Protein AF-A0A915U023-F1 (afdb_monomer)

InterPro domains:
  IPR014995 Protein of unknown function DUF1844 [PF08899] (27-102)

Solvent-accessible surface area (backbone atoms only — not comparable to full-atom values): 6319 Å² total; per-residue (Å²): 135,84,70,77,74,63,74,75,56,81,54,61,92,83,35,39,76,42,98,87,63,45,70,34,74,66,86,85,45,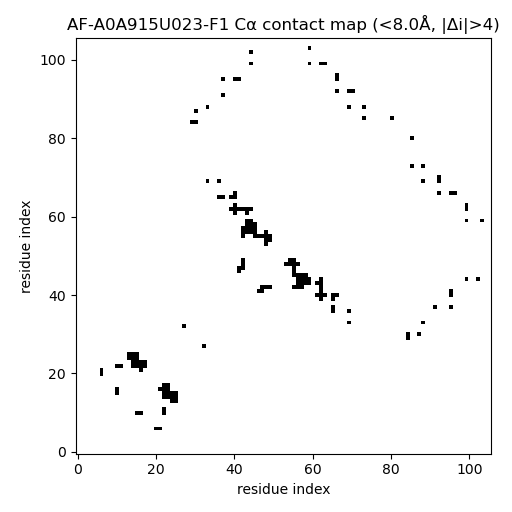72,62,58,51,54,51,51,49,49,52,51,24,38,34,24,59,32,76,37,56,39,91,89,79,61,50,60,53,74,37,68,70,59,22,49,50,41,53,53,50,55,51,51,47,56,66,74,41,64,92,74,57,54,71,68,53,45,51,51,52,53,51,51,55,50,53,51,50,55,52,48,54,53,62,76,72,108

Foldseek 3Di:
DPDPVVLPDDAPPQWDQDPVSDTDHDDDDLLNVLVVLLVQLCQLCQVAADPPPRGGDHNLVSNVVSLVVLVVCLVVCPPVDDPVSNVSSVVSSVVSVVSSCVSVVD

pLDDT: mean 91.21, std 11.69, range [44.62, 98.62]

Organism: NCBI:txid2795293

Radius of gyration: 18.26 Å; Cα contacts (8 Å, |Δi|>4): 89; chains: 1; bounding box: 60×25×40 Å

Structure (mmCIF, N/CA/C/O backbone):
data_AF-A0A915U023-F1
#
_entry.id   AF-A0A915U023-F1
#
loop_
_atom_site.group_PDB
_atom_site.id
_atom_site.type_symbol
_atom_site.label_atom_id
_atom_site.label_alt_id
_atom_site.label_comp_id
_atom_site.label_asym_id
_atom_site.label_entity_id
_atom_site.label_seq_id
_atom_site.pdbx_PDB_ins_code
_atom_site.Cartn_x
_atom_site.Cartn_y
_atom_site.Cartn_z
_atom_site.occupancy
_atom_site.B_iso_or_equiv
_atom_site.auth_seq_id
_atom_site.auth_comp_id
_atom_site.auth_asym_id
_atom_site.auth_atom_id
_atom_site.pdbx_PDB_model_num
ATOM 1 N N . MET A 1 1 ? 41.359 15.120 -2.209 1.00 44.62 1 MET A N 1
ATOM 2 C CA . MET A 1 1 ? 41.246 13.673 -1.934 1.00 44.62 1 MET A CA 1
ATOM 3 C C . MET A 1 1 ? 39.948 13.428 -1.171 1.00 44.62 1 MET A C 1
ATOM 5 O O . MET A 1 1 ? 39.863 13.852 -0.028 1.00 44.62 1 MET A O 1
ATOM 9 N N . GLY A 1 2 ? 38.920 12.851 -1.804 1.00 50.84 2 GLY A N 1
ATOM 10 C CA . GLY A 1 2 ? 37.676 12.474 -1.117 1.00 50.84 2 GLY A CA 1
ATOM 11 C C . GLY A 1 2 ? 37.902 11.208 -0.295 1.00 50.84 2 GLY A C 1
ATOM 12 O O . GLY A 1 2 ? 38.459 10.238 -0.804 1.00 50.84 2 GLY A O 1
ATOM 13 N N . ASN A 1 3 ? 37.555 11.246 0.988 1.00 51.19 3 ASN A N 1
ATOM 14 C CA . ASN A 1 3 ? 37.830 10.170 1.932 1.00 51.19 3 ASN A CA 1
ATOM 15 C C . ASN A 1 3 ? 37.008 8.917 1.574 1.00 51.19 3 ASN A C 1
ATOM 17 O O . ASN A 1 3 ? 35.782 8.934 1.643 1.00 51.19 3 ASN A O 1
ATOM 21 N N . GLN A 1 4 ? 37.680 7.804 1.263 1.00 54.44 4 GLN A N 1
ATOM 22 C CA . GLN A 1 4 ? 37.071 6.490 0.976 1.00 54.44 4 GLN A CA 1
ATOM 23 C C . GLN A 1 4 ? 36.178 5.951 2.121 1.00 54.44 4 GLN A C 1
ATOM 25 O O . GLN A 1 4 ? 35.396 5.025 1.910 1.00 54.44 4 GLN A O 1
ATOM 30 N N . ALA A 1 5 ? 36.233 6.566 3.309 1.00 55.75 5 ALA A N 1
ATOM 31 C CA . ALA A 1 5 ? 35.461 6.211 4.500 1.00 55.75 5 ALA A CA 1
ATOM 32 C C . ALA A 1 5 ? 33.943 6.493 4.414 1.00 55.75 5 ALA A C 1
ATOM 34 O O . ALA A 1 5 ? 33.181 5.913 5.186 1.00 55.75 5 ALA A O 1
ATOM 35 N N . GLU A 1 6 ? 33.475 7.354 3.502 1.00 56.12 6 GLU A N 1
ATOM 36 C CA . GLU A 1 6 ? 32.036 7.659 3.371 1.00 56.12 6 GLU A CA 1
ATOM 37 C C . GLU A 1 6 ? 31.269 6.595 2.572 1.00 56.12 6 GLU A C 1
ATOM 39 O O . GLU A 1 6 ? 30.098 6.342 2.849 1.00 56.12 6 GLU A O 1
ATOM 44 N N . SER A 1 7 ? 31.943 5.899 1.651 1.00 58.34 7 SER A N 1
ATOM 45 C CA . SER A 1 7 ? 31.330 4.890 0.771 1.00 58.34 7 SER A CA 1
ATOM 46 C C . SER A 1 7 ? 30.863 3.618 1.488 1.00 58.34 7 SER A C 1
ATOM 48 O O . SER A 1 7 ? 30.076 2.861 0.929 1.00 58.34 7 SER A O 1
ATOM 50 N N . ASN A 1 8 ? 31.326 3.375 2.720 1.00 68.62 8 ASN A N 1
ATOM 51 C CA . ASN A 1 8 ? 31.029 2.156 3.474 1.00 68.62 8 ASN A CA 1
ATOM 52 C C . ASN A 1 8 ? 30.006 2.365 4.603 1.00 68.62 8 ASN A C 1
ATOM 54 O O . ASN A 1 8 ? 29.677 1.424 5.322 1.00 68.62 8 ASN A O 1
ATOM 58 N N . ARG A 1 9 ? 29.486 3.587 4.779 1.00 81.75 9 ARG A N 1
ATOM 59 C CA . ARG A 1 9 ? 28.428 3.838 5.764 1.00 81.75 9 ARG A CA 1
ATOM 60 C C . ARG A 1 9 ? 27.098 3.267 5.257 1.00 81.75 9 ARG A C 1
ATOM 62 O O . ARG A 1 9 ? 26.823 3.380 4.057 1.00 81.75 9 ARG A O 1
ATOM 69 N N . PRO A 1 10 ? 26.284 2.643 6.126 1.00 85.56 10 PRO A N 1
ATOM 70 C CA . PRO A 1 10 ? 24.919 2.287 5.765 1.00 85.56 10 PRO A CA 1
ATOM 71 C C . PRO A 1 10 ? 24.143 3.560 5.417 1.00 85.56 10 PRO A C 1
ATOM 73 O O . PRO A 1 10 ? 24.374 4.622 6.002 1.00 85.56 10 PRO A O 1
ATOM 76 N N . CYS A 1 11 ? 23.262 3.464 4.424 1.00 89.94 11 CYS A N 1
ATOM 77 C CA . CYS A 1 11 ? 22.404 4.585 4.076 1.00 89.94 11 CYS A CA 1
ATOM 78 C C . CYS A 1 11 ? 21.394 4.855 5.206 1.00 89.94 11 CYS A C 1
ATOM 80 O O . CYS A 1 11 ? 21.014 3.915 5.902 1.00 89.94 11 CYS A O 1
ATOM 82 N N . PRO A 1 12 ? 20.966 6.119 5.396 1.00 88.94 12 PRO A N 1
ATOM 83 C CA . PRO A 1 12 ? 19.871 6.447 6.308 1.00 88.94 12 PRO A CA 1
ATOM 84 C C . PRO A 1 12 ? 18.595 5.671 5.962 1.00 88.94 12 PRO A C 1
ATOM 86 O O . PRO A 1 12 ? 18.411 5.288 4.803 1.00 88.94 12 PRO A O 1
ATOM 89 N N . ASP A 1 13 ? 17.709 5.502 6.944 1.00 84.12 13 ASP A N 1
ATOM 90 C CA . ASP A 1 13 ? 16.461 4.750 6.785 1.00 84.12 13 ASP A CA 1
ATOM 91 C C . ASP A 1 13 ? 15.667 5.200 5.549 1.00 84.12 13 ASP A C 1
ATOM 93 O O . ASP A 1 13 ? 15.512 6.391 5.266 1.00 84.12 13 ASP A O 1
ATOM 97 N N . GLY A 1 14 ? 15.199 4.216 4.778 1.00 83.81 14 GLY A N 1
ATOM 98 C CA . GLY A 1 14 ? 14.445 4.432 3.541 1.00 83.81 14 GLY A CA 1
ATOM 99 C C . GLY A 1 14 ? 15.287 4.768 2.304 1.00 83.81 14 GLY A C 1
ATOM 100 O O . GLY A 1 14 ? 14.717 4.952 1.229 1.00 83.81 14 GLY A O 1
ATOM 101 N N . LYS A 1 15 ? 16.622 4.831 2.410 1.00 89.56 15 LYS A N 1
ATOM 102 C CA . LYS A 1 15 ? 17.519 5.065 1.266 1.00 89.56 15 LYS A CA 1
ATOM 103 C C . LYS A 1 15 ? 18.360 3.841 0.927 1.00 89.56 15 LYS A C 1
ATOM 105 O O . LYS A 1 15 ? 18.813 3.109 1.802 1.00 89.56 15 LYS A O 1
ATOM 110 N N . VAL A 1 16 ? 18.637 3.672 -0.362 1.00 89.38 16 VAL A N 1
ATOM 111 C CA . VAL A 1 16 ? 19.503 2.616 -0.902 1.00 89.38 16 VAL A CA 1
ATOM 112 C C . VAL A 1 16 ? 20.723 3.224 -1.585 1.00 89.38 16 VAL A C 1
ATOM 114 O O . VAL A 1 16 ? 20.721 4.398 -1.962 1.00 89.38 16 VAL A O 1
ATOM 117 N N . ARG A 1 17 ? 21.796 2.442 -1.736 1.00 90.94 17 ARG A N 1
ATOM 118 C CA . ARG A 1 17 ? 22.995 2.905 -2.442 1.00 90.94 17 ARG A CA 1
ATOM 119 C C . ARG A 1 17 ? 22.766 2.821 -3.952 1.00 90.94 17 ARG A C 1
ATOM 121 O O . ARG A 1 17 ? 22.546 1.735 -4.476 1.00 90.94 17 ARG A O 1
ATOM 128 N N . GLY A 1 18 ? 22.815 3.966 -4.627 1.00 87.69 18 GLY A N 1
ATOM 129 C CA . GLY A 1 18 ? 22.717 4.064 -6.081 1.00 87.69 18 GLY A CA 1
ATOM 130 C C . GLY A 1 18 ? 24.007 3.646 -6.789 1.00 87.69 18 GLY A C 1
ATOM 131 O O . GLY A 1 18 ? 25.054 3.466 -6.162 1.00 87.69 18 GLY A O 1
ATOM 132 N N . ALA A 1 19 ? 23.940 3.534 -8.117 1.00 84.44 19 ALA A N 1
ATOM 133 C CA . ALA A 1 19 ? 25.076 3.150 -8.962 1.00 84.44 19 ALA A CA 1
ATOM 134 C C . ALA A 1 19 ? 26.267 4.127 -8.872 1.00 84.44 19 ALA A C 1
ATOM 136 O O . ALA A 1 19 ? 27.410 3.729 -9.076 1.00 84.44 19 ALA A O 1
ATOM 137 N N . ASP A 1 20 ? 26.015 5.393 -8.526 1.00 87.69 20 ASP A N 1
ATOM 138 C CA . ASP A 1 20 ? 27.038 6.422 -8.310 1.00 87.69 20 ASP A CA 1
ATOM 139 C C . ASP A 1 20 ? 27.591 6.445 -6.869 1.00 87.69 20 ASP A C 1
ATOM 141 O O . ASP A 1 20 ? 28.344 7.348 -6.500 1.00 87.69 20 ASP A O 1
ATOM 145 N N . GLY A 1 21 ? 27.208 5.467 -6.040 1.00 86.00 21 GLY A N 1
ATOM 146 C CA . GLY A 1 21 ? 27.625 5.345 -4.646 1.00 86.00 21 GLY A CA 1
ATOM 147 C C . GLY A 1 21 ? 26.895 6.279 -3.677 1.00 86.00 21 GLY A C 1
ATOM 148 O O . GLY A 1 21 ? 27.163 6.211 -2.475 1.00 86.00 21 GLY A O 1
ATOM 149 N N . LYS A 1 22 ? 25.968 7.127 -4.144 1.00 89.50 22 LYS A N 1
ATOM 150 C CA . LYS A 1 22 ? 25.190 8.021 -3.275 1.00 89.50 22 LYS A CA 1
ATOM 151 C C . LYS A 1 22 ? 23.979 7.304 -2.685 1.00 89.50 22 LYS A C 1
ATOM 153 O O . LYS A 1 22 ? 23.409 6.405 -3.297 1.00 89.50 22 LYS A O 1
ATOM 158 N N . CYS A 1 23 ? 23.554 7.723 -1.495 1.00 91.50 23 CYS A N 1
ATOM 159 C CA . CYS A 1 23 ? 22.298 7.254 -0.913 1.00 91.50 23 CYS A CA 1
ATOM 160 C C . CYS A 1 23 ? 21.117 7.970 -1.575 1.00 91.50 23 CYS A C 1
ATOM 162 O O . CYS A 1 23 ? 20.942 9.181 -1.406 1.00 91.50 23 CYS A O 1
ATOM 164 N N . VAL A 1 24 ? 20.306 7.213 -2.304 1.00 92.25 24 VAL A N 1
ATOM 165 C CA . VAL A 1 24 ? 19.157 7.690 -3.080 1.00 92.25 24 VAL A CA 1
ATOM 166 C C . VAL A 1 24 ? 17.873 7.026 -2.595 1.00 92.25 24 VAL A C 1
ATOM 168 O O . VAL A 1 24 ? 17.908 6.049 -1.845 1.00 92.25 24 VAL A O 1
ATOM 171 N N . MET A 1 25 ? 16.731 7.572 -3.008 1.00 89.06 25 MET A N 1
ATOM 172 C CA . MET A 1 25 ? 15.464 6.867 -2.834 1.00 89.06 25 MET A CA 1
ATOM 173 C C . MET A 1 25 ? 15.459 5.618 -3.726 1.00 89.06 25 MET A C 1
ATOM 175 O O . MET A 1 25 ? 15.988 5.687 -4.839 1.00 89.06 25 MET A O 1
ATOM 179 N N . PRO A 1 26 ? 14.896 4.494 -3.256 1.00 87.00 26 PRO A N 1
ATOM 180 C CA . PRO A 1 26 ? 14.706 3.323 -4.097 1.00 87.00 26 PRO A CA 1
ATOM 181 C C . PRO A 1 26 ? 13.831 3.666 -5.304 1.00 87.00 26 PRO A C 1
ATOM 183 O O . PRO A 1 26 ? 12.978 4.556 -5.246 1.00 87.00 26 PRO A O 1
ATOM 186 N N . GLU A 1 27 ? 14.069 2.960 -6.404 1.00 88.12 27 GLU A N 1
ATOM 187 C CA . GLU A 1 27 ? 13.241 3.067 -7.598 1.00 88.12 27 GLU A CA 1
ATOM 188 C C . GLU A 1 27 ? 11.806 2.633 -7.285 1.00 88.12 27 GLU A C 1
ATOM 190 O O . GLU A 1 27 ? 11.577 1.672 -6.547 1.00 88.12 27 GLU A O 1
ATOM 195 N N . VAL A 1 28 ? 10.840 3.362 -7.841 1.00 91.38 28 VAL A N 1
ATOM 196 C CA . VAL A 1 28 ? 9.425 3.031 -7.697 1.00 91.38 28 VAL A CA 1
ATOM 197 C C . VAL A 1 28 ? 9.018 2.151 -8.870 1.00 91.38 28 VAL A C 1
ATOM 199 O O . VAL A 1 28 ? 8.997 2.608 -10.010 1.00 91.38 28 VAL A O 1
ATOM 202 N N . SER A 1 29 ? 8.653 0.907 -8.580 1.00 95.19 29 SER A N 1
ATOM 203 C CA . SER A 1 29 ? 7.948 0.020 -9.509 1.00 95.19 29 SER A CA 1
A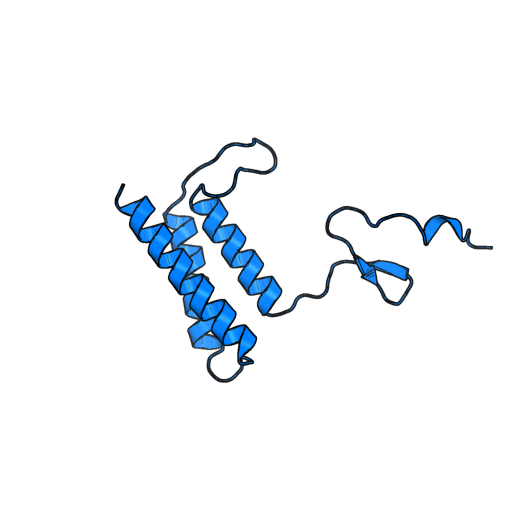TOM 204 C C . SER A 1 29 ? 6.454 -0.032 -9.192 1.00 95.19 29 SER A C 1
ATOM 206 O O . SER A 1 29 ? 6.043 0.281 -8.067 1.00 95.19 29 SER A O 1
ATOM 208 N N . PHE A 1 30 ? 5.637 -0.486 -10.147 1.00 96.69 30 PHE A N 1
ATOM 209 C CA . PHE A 1 30 ? 4.211 -0.723 -9.912 1.00 96.69 30 PHE A CA 1
ATOM 210 C C . PHE A 1 30 ? 3.995 -1.625 -8.690 1.00 96.69 30 PHE A C 1
ATOM 212 O O . 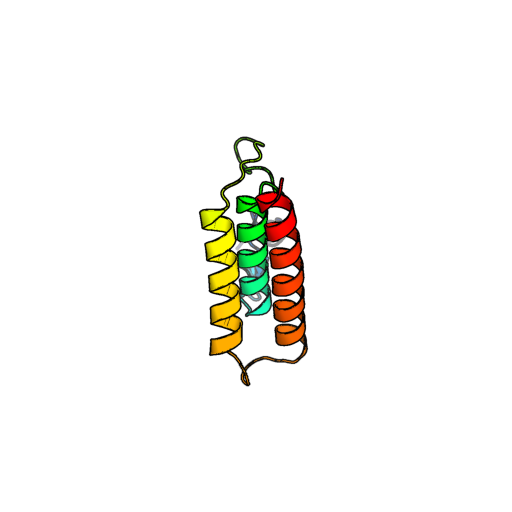PHE A 1 30 ? 3.267 -1.246 -7.776 1.00 96.69 30 PHE A O 1
ATOM 219 N N . SER A 1 31 ? 4.724 -2.739 -8.593 1.00 96.62 31 SER A N 1
ATOM 220 C CA . SER A 1 31 ? 4.669 -3.650 -7.444 1.00 96.62 31 SER A CA 1
ATOM 221 C C . SER A 1 31 ? 4.969 -2.957 -6.111 1.00 96.62 31 SER A C 1
ATOM 223 O O . SER A 1 31 ? 4.215 -3.119 -5.152 1.00 96.62 31 SER A O 1
ATOM 225 N N . THR A 1 32 ? 6.018 -2.127 -6.035 1.00 95.31 32 THR A N 1
ATOM 226 C CA . THR A 1 32 ? 6.321 -1.375 -4.798 1.00 95.31 32 THR A CA 1
ATOM 227 C C . THR A 1 32 ? 5.240 -0.349 -4.454 1.00 95.31 32 THR A C 1
ATOM 229 O O . THR A 1 32 ? 4.949 -0.131 -3.277 1.00 95.31 32 THR A O 1
ATOM 232 N N . PHE A 1 33 ? 4.597 0.247 -5.461 1.00 96.62 33 PHE A N 1
ATOM 233 C CA . PHE A 1 33 ? 3.486 1.171 -5.264 1.00 96.62 33 PHE A CA 1
ATOM 234 C C . PHE A 1 33 ? 2.218 0.452 -4.775 1.00 96.62 33 PHE A C 1
ATOM 236 O O . PHE A 1 33 ? 1.588 0.899 -3.820 1.00 96.62 33 PHE A O 1
ATOM 243 N N . ILE A 1 34 ? 1.876 -0.706 -5.342 1.00 98.00 34 ILE A N 1
ATOM 244 C CA . ILE A 1 34 ? 0.753 -1.526 -4.865 1.00 98.00 34 ILE A CA 1
ATOM 245 C C . ILE A 1 34 ? 0.993 -2.013 -3.427 1.00 98.00 34 ILE A C 1
ATOM 247 O O . ILE A 1 34 ? 0.082 -1.963 -2.598 1.00 98.00 34 ILE A O 1
ATOM 251 N N . LEU A 1 35 ? 2.221 -2.415 -3.087 1.00 96.56 35 LEU A N 1
ATOM 252 C CA . LEU A 1 35 ? 2.586 -2.812 -1.723 1.00 96.56 35 LEU A CA 1
ATOM 253 C C . LEU A 1 35 ? 2.479 -1.656 -0.714 1.00 96.56 35 LEU A C 1
ATOM 255 O O . LEU A 1 35 ? 2.070 -1.876 0.431 1.00 96.56 35 LEU A O 1
ATOM 259 N N . SER A 1 36 ? 2.810 -0.425 -1.115 1.00 95.56 36 SER A N 1
ATOM 260 C CA . SER A 1 36 ? 2.666 0.740 -0.233 1.00 95.56 36 SER A CA 1
ATOM 261 C C . SER A 1 36 ? 1.193 1.066 0.039 1.00 95.56 36 SER A C 1
ATOM 263 O O . SER A 1 36 ? 0.821 1.310 1.188 1.00 95.56 36 SER A O 1
ATOM 265 N N . LEU A 1 37 ? 0.329 0.958 -0.977 1.00 97.38 37 LEU A N 1
ATOM 266 C CA . LEU A 1 37 ? -1.122 1.088 -0.822 1.00 97.38 37 LEU A CA 1
ATOM 267 C C . LEU A 1 37 ? -1.714 -0.031 0.045 1.00 97.38 37 LEU A C 1
ATOM 269 O O . LEU A 1 37 ? -2.568 0.244 0.887 1.00 97.38 37 LEU A O 1
ATOM 273 N N . ASN A 1 38 ? -1.233 -1.271 -0.100 1.00 97.75 38 ASN A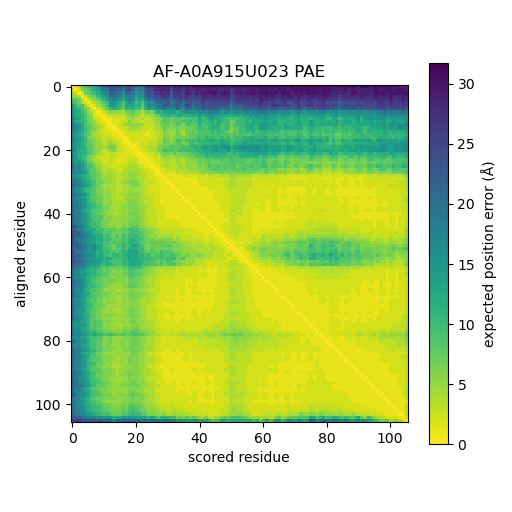 N 1
ATOM 274 C CA . ASN A 1 38 ? -1.613 -2.385 0.774 1.00 97.75 38 ASN A CA 1
ATOM 275 C C . ASN A 1 38 ? -1.259 -2.094 2.239 1.00 97.75 38 ASN A C 1
ATOM 277 O O . ASN A 1 38 ? -2.099 -2.221 3.126 1.00 97.75 38 ASN A O 1
ATOM 281 N N . THR A 1 39 ? -0.033 -1.630 2.489 1.00 96.00 39 THR A N 1
ATOM 282 C CA . THR A 1 39 ? 0.415 -1.236 3.834 1.00 96.00 39 THR A CA 1
ATOM 283 C C . THR A 1 39 ? -0.469 -0.130 4.411 1.00 96.00 39 THR A C 1
ATOM 285 O O . THR A 1 39 ? -0.875 -0.213 5.567 1.00 96.00 39 THR A O 1
ATOM 288 N N . SER A 1 40 ? -0.829 0.872 3.602 1.00 95.38 40 SER A N 1
ATOM 289 C CA . SER A 1 40 ? -1.751 1.935 4.017 1.00 95.38 40 SER A CA 1
ATOM 290 C C . SER A 1 40 ? -3.141 1.392 4.365 1.00 95.38 40 SER A C 1
ATOM 292 O O . SER A 1 40 ? -3.687 1.762 5.401 1.00 95.38 40 SER A O 1
ATOM 294 N N . ALA A 1 41 ? -3.688 0.468 3.570 1.00 97.50 41 ALA A N 1
ATOM 295 C CA . ALA A 1 41 ? -4.973 -0.166 3.863 1.00 97.50 41 ALA A CA 1
ATOM 296 C C . ALA A 1 41 ? -4.935 -0.953 5.184 1.00 97.50 41 ALA A C 1
ATOM 298 O O . ALA A 1 41 ? -5.823 -0.796 6.016 1.00 97.50 41 ALA A O 1
ATOM 299 N N . LEU A 1 42 ? -3.886 -1.751 5.409 1.00 96.75 42 LEU A N 1
ATOM 300 C CA . LEU A 1 42 ? -3.689 -2.503 6.653 1.00 96.75 42 LEU A CA 1
ATOM 301 C C . LEU A 1 42 ? -3.526 -1.581 7.868 1.00 96.75 42 LEU A C 1
ATOM 303 O O . LEU A 1 42 ? -4.050 -1.871 8.942 1.00 96.75 42 LEU A O 1
ATOM 307 N N . PHE A 1 43 ? -2.833 -0.455 7.700 1.00 96.00 43 PHE A N 1
ATOM 308 C CA . PHE A 1 43 ? -2.727 0.565 8.737 1.00 96.00 43 PHE A CA 1
ATOM 309 C C . PHE A 1 43 ? -4.102 1.141 9.102 1.00 96.00 43 PHE A C 1
ATOM 311 O O . PHE A 1 43 ? -4.464 1.133 10.274 1.00 96.00 43 PHE A O 1
ATOM 318 N N . HIS A 1 44 ? -4.911 1.532 8.112 1.00 95.88 44 HIS A N 1
ATOM 319 C CA . HIS A 1 44 ? -6.280 2.006 8.351 1.00 95.88 44 HIS A CA 1
ATOM 320 C C . HIS A 1 44 ? -7.201 0.916 8.928 1.00 95.88 44 HIS A C 1
ATOM 322 O O . HIS A 1 44 ? -8.172 1.221 9.606 1.00 95.88 44 HIS A O 1
ATOM 328 N N . MET A 1 45 ? -6.896 -0.366 8.721 1.00 96.56 45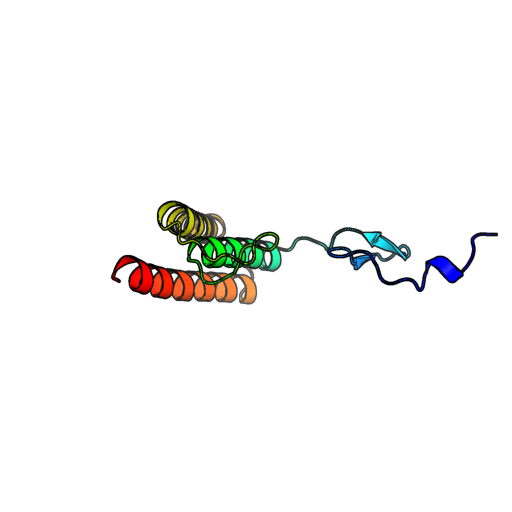 MET A N 1
ATOM 329 C CA . MET A 1 45 ? -7.603 -1.486 9.355 1.00 96.56 45 MET A CA 1
ATOM 330 C C . MET A 1 45 ? -7.155 -1.765 10.802 1.00 96.56 45 MET A C 1
ATOM 332 O O . MET A 1 45 ? -7.645 -2.711 11.413 1.00 96.56 45 MET A O 1
ATOM 336 N N . GLY A 1 46 ? -6.210 -1.001 11.362 1.00 94.81 46 GLY A N 1
ATOM 337 C CA . GLY A 1 46 ? -5.651 -1.252 12.697 1.00 94.81 46 GLY A CA 1
ATOM 338 C C . GLY A 1 46 ? -4.774 -2.512 12.784 1.00 94.81 46 GLY A C 1
ATOM 339 O O . GLY A 1 46 ? -4.397 -2.955 13.875 1.00 94.81 46 GLY A O 1
ATOM 340 N N . GLU A 1 47 ? -4.410 -3.108 11.647 1.00 93.75 47 GLU A N 1
ATOM 341 C CA . GLU A 1 47 ? -3.530 -4.281 11.592 1.00 93.75 47 GLU A CA 1
ATOM 342 C C . GLU A 1 47 ? -2.081 -3.886 11.910 1.00 93.75 47 GLU A C 1
ATOM 344 O O . GLU A 1 47 ? -1.341 -4.655 12.535 1.00 93.75 47 GLU A O 1
ATOM 349 N N . LEU A 1 48 ? -1.701 -2.650 11.575 1.00 92.06 48 LEU A N 1
ATOM 350 C CA . LEU A 1 48 ? -0.382 -2.077 11.834 1.00 92.06 48 LEU A CA 1
ATOM 351 C C . LEU A 1 48 ? -0.458 -0.965 12.894 1.00 92.06 48 LEU A C 1
ATOM 353 O O . LEU A 1 48 ? -1.390 -0.163 12.861 1.00 92.06 48 LEU A O 1
ATOM 357 N N . PRO A 1 49 ? 0.499 -0.902 13.838 1.00 90.62 49 PRO A N 1
ATOM 358 C CA . PRO A 1 49 ? 0.569 0.186 14.807 1.00 90.62 49 PRO A CA 1
ATOM 359 C C . PRO A 1 49 ? 1.080 1.481 14.161 1.00 90.62 49 PRO A C 1
ATOM 361 O O . PRO A 1 49 ? 1.886 1.447 13.228 1.00 90.62 49 PRO A O 1
ATOM 364 N N . HIS A 1 50 ? 0.668 2.628 14.698 1.00 88.12 50 HIS A N 1
ATOM 365 C CA . HIS A 1 50 ? 1.222 3.925 14.323 1.00 88.12 50 HIS A CA 1
ATOM 366 C C . HIS A 1 50 ? 2.710 3.985 14.698 1.00 88.12 50 HIS A C 1
ATOM 368 O O . HIS A 1 50 ? 3.059 3.662 15.836 1.00 88.12 50 HIS A O 1
ATOM 374 N N . PRO A 1 51 ? 3.601 4.421 13.791 1.00 82.56 51 PRO A N 1
ATOM 375 C CA . PRO A 1 51 ? 5.046 4.365 14.018 1.00 82.56 51 PRO A CA 1
ATOM 376 C C . PRO A 1 51 ? 5.511 5.242 15.188 1.00 82.56 51 PRO A C 1
ATOM 378 O O . PRO A 1 51 ? 6.479 4.898 15.858 1.00 82.56 51 PRO A O 1
ATOM 381 N N . GLU A 1 52 ? 4.821 6.355 15.453 1.00 88.00 52 GLU A N 1
ATOM 382 C CA . GLU A 1 52 ? 5.192 7.276 16.540 1.00 88.00 52 GLU A CA 1
ATOM 383 C C . GLU A 1 52 ? 4.532 6.949 17.886 1.00 88.00 52 GLU A C 1
ATOM 385 O O . GLU A 1 52 ? 5.163 7.110 18.927 1.00 88.00 52 GLU A O 1
ATOM 390 N N . THR A 1 53 ? 3.270 6.502 17.890 1.00 90.94 53 THR A N 1
ATOM 391 C CA . THR A 1 53 ? 2.495 6.314 19.130 1.00 90.94 53 THR A CA 1
ATOM 392 C C . THR A 1 53 ? 2.402 4.847 19.54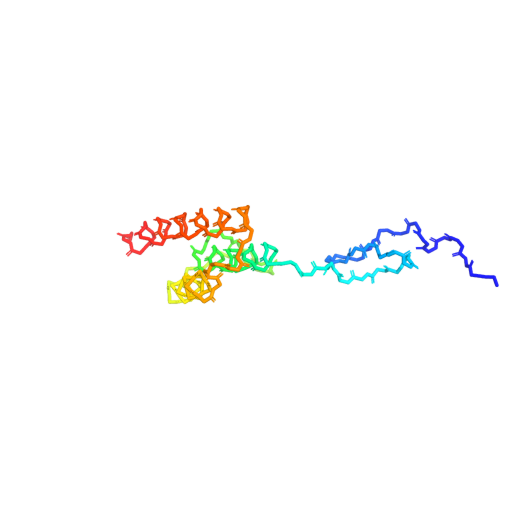2 1.00 90.94 53 THR A C 1
ATOM 394 O O . THR A 1 53 ? 2.114 4.551 20.697 1.00 90.94 53 THR A O 1
ATOM 397 N N . GLY A 1 54 ? 2.641 3.913 18.617 1.00 90.69 54 GLY A N 1
ATOM 398 C CA . GLY A 1 54 ? 2.436 2.478 18.817 1.00 90.69 54 GLY A CA 1
ATOM 399 C C . GLY A 1 54 ? 0.965 2.053 18.844 1.00 90.69 54 GLY A C 1
ATOM 400 O O . GLY A 1 54 ? 0.679 0.862 18.973 1.00 90.69 54 GLY A O 1
ATOM 401 N N . GLU A 1 55 ? 0.028 2.995 18.717 1.00 91.19 55 GLU A N 1
ATOM 402 C CA . GLU A 1 55 ? -1.402 2.722 18.821 1.00 91.19 55 GLU A CA 1
ATOM 403 C C . GLU A 1 55 ? -1.960 2.127 17.530 1.00 91.19 55 GLU A C 1
ATOM 405 O O . GLU A 1 55 ? -1.531 2.457 16.424 1.00 91.19 55 GLU A O 1
ATOM 410 N N . LYS A 1 56 ? -2.952 1.250 17.678 1.00 91.44 56 LYS A N 1
ATOM 411 C CA . LYS A 1 56 ? -3.735 0.709 16.569 1.00 91.44 56 LYS A CA 1
ATOM 412 C C . LYS A 1 56 ? -5.089 1.398 16.558 1.00 91.44 56 LYS A C 1
ATOM 414 O O . LYS A 1 56 ? -5.800 1.357 17.560 1.00 91.44 56 LYS A O 1
ATOM 419 N N . ALA A 1 57 ? -5.440 1.997 15.429 1.00 91.62 57 ALA A N 1
ATOM 420 C CA . ALA A 1 57 ? -6.731 2.632 15.220 1.00 91.62 57 ALA A CA 1
ATOM 421 C C . ALA A 1 57 ? -7.365 2.084 13.944 1.00 91.62 57 ALA A C 1
ATOM 423 O O . ALA A 1 57 ? -6.677 1.873 12.947 1.00 91.62 57 ALA A O 1
ATOM 424 N N . VAL A 1 58 ? -8.674 1.845 13.997 1.00 95.75 58 VAL A N 1
ATOM 425 C CA . VAL A 1 58 ? -9.452 1.393 12.845 1.00 95.75 58 VAL A CA 1
ATOM 426 C C . VAL A 1 58 ? -10.180 2.594 12.251 1.00 95.75 58 VAL A C 1
ATOM 428 O O . VAL A 1 58 ? -10.989 3.228 12.924 1.00 95.75 58 VAL A O 1
ATOM 431 N N . ASP A 1 59 ? -9.914 2.867 10.980 1.00 96.50 59 ASP A N 1
ATOM 432 C CA . ASP A 1 59 ? -10.642 3.799 10.127 1.00 96.50 59 ASP A CA 1
ATOM 433 C C . ASP A 1 59 ? -11.151 3.040 8.892 1.00 96.50 59 ASP A C 1
ATOM 435 O O . ASP A 1 59 ? -10.453 2.853 7.889 1.00 96.50 59 ASP A O 1
ATOM 439 N N . LEU A 1 60 ? -12.392 2.555 8.983 1.00 96.31 60 LEU A N 1
ATOM 440 C CA . LEU A 1 60 ? -13.018 1.768 7.920 1.00 96.31 60 LEU A CA 1
ATOM 441 C C . LEU A 1 60 ? -13.297 2.587 6.653 1.00 96.31 60 LEU A C 1
ATOM 443 O O . LEU A 1 60 ? -13.324 2.014 5.563 1.00 96.31 60 LEU A O 1
ATOM 447 N N . GLU A 1 61 ? -13.492 3.901 6.759 1.00 97.62 61 GLU A N 1
ATOM 448 C CA . GLU A 1 61 ? -13.712 4.752 5.586 1.00 97.62 61 GLU A CA 1
ATOM 449 C C . GLU A 1 61 ? -12.414 4.881 4.781 1.00 97.62 61 GLU A C 1
ATOM 451 O O . GLU A 1 61 ? -12.406 4.642 3.569 1.00 97.62 61 GLU A O 1
ATOM 456 N N . LEU A 1 62 ? -11.287 5.146 5.450 1.00 97.38 62 LEU A N 1
ATOM 457 C CA . LEU A 1 62 ? -9.981 5.192 4.794 1.00 97.38 62 LEU A CA 1
ATOM 458 C C . LEU A 1 62 ? -9.533 3.819 4.282 1.00 97.38 62 LEU A C 1
ATOM 460 O O . LEU A 1 62 ? -9.010 3.726 3.170 1.00 97.38 62 LEU A O 1
ATOM 464 N N . ALA A 1 63 ? -9.782 2.740 5.031 1.00 97.31 63 ALA A N 1
ATOM 465 C CA . ALA A 1 63 ? -9.490 1.384 4.568 1.00 97.31 63 ALA A CA 1
ATOM 466 C C . ALA A 1 63 ? -10.261 1.047 3.281 1.00 97.31 63 ALA A C 1
ATOM 468 O O . ALA A 1 63 ? -9.686 0.524 2.320 1.00 97.31 63 ALA A O 1
ATOM 469 N N . ARG A 1 64 ? -11.553 1.399 3.225 1.00 97.44 64 ARG A N 1
ATOM 470 C CA . ARG A 1 64 ? -12.377 1.231 2.025 1.00 97.44 64 ARG A CA 1
ATOM 471 C C . ARG A 1 64 ? -11.847 2.060 0.862 1.00 97.44 64 ARG A C 1
ATOM 473 O O . ARG A 1 64 ? -11.722 1.536 -0.242 1.00 97.44 64 ARG A O 1
ATOM 480 N N . HIS A 1 65 ? -11.490 3.319 1.106 1.00 98.19 65 HIS A N 1
ATOM 481 C CA . HIS A 1 65 ? -10.935 4.191 0.075 1.00 98.19 65 HIS A CA 1
ATOM 482 C C . HIS A 1 65 ? -9.640 3.627 -0.536 1.00 98.19 65 HIS A C 1
ATOM 484 O O . HIS A 1 65 ? -9.463 3.664 -1.758 1.00 98.19 65 HIS A O 1
ATOM 490 N N . SER A 1 66 ? -8.759 3.035 0.278 1.00 97.56 66 SER A N 1
ATOM 491 C CA . SER A 1 66 ? -7.558 2.344 -0.207 1.00 97.56 66 SER A CA 1
ATOM 492 C C . SER A 1 66 ? -7.902 1.132 -1.089 1.00 97.56 66 SER A C 1
ATOM 494 O O . SER A 1 66 ? -7.312 0.971 -2.159 1.00 97.56 66 SER A O 1
ATOM 496 N N . ILE A 1 67 ? -8.886 0.310 -0.697 1.00 98.31 67 ILE A N 1
ATOM 497 C CA . ILE A 1 67 ? -9.360 -0.833 -1.506 1.00 98.31 67 ILE A CA 1
ATOM 498 C C . ILE A 1 67 ? -9.950 -0.360 -2.838 1.00 98.31 67 ILE A C 1
ATOM 500 O O . ILE A 1 67 ? -9.639 -0.926 -3.887 1.00 98.31 67 ILE A O 1
ATOM 504 N N . ASP A 1 68 ? -10.783 0.678 -2.813 1.00 98.44 68 ASP A N 1
ATOM 505 C CA . ASP A 1 68 ? -11.402 1.234 -4.017 1.00 98.44 68 ASP A CA 1
ATOM 506 C C . ASP A 1 68 ? -10.348 1.839 -4.957 1.00 98.44 68 ASP A C 1
ATOM 508 O O . ASP A 1 68 ? -10.443 1.683 -6.175 1.00 98.44 68 ASP A O 1
ATOM 512 N N . THR A 1 69 ? -9.291 2.441 -4.406 1.00 98.50 69 THR A N 1
ATOM 513 C CA . THR A 1 69 ? -8.140 2.931 -5.179 1.00 98.50 69 THR A CA 1
ATOM 514 C C . THR A 1 69 ? -7.407 1.785 -5.876 1.00 98.50 69 THR A C 1
ATOM 516 O O . THR A 1 69 ? -7.176 1.851 -7.083 1.00 98.50 69 THR A O 1
ATOM 519 N N . LEU A 1 70 ? -7.093 0.704 -5.155 1.00 98.50 70 LEU A N 1
ATOM 520 C CA . LEU A 1 70 ? -6.461 -0.491 -5.728 1.00 98.50 70 LEU A CA 1
ATOM 521 C C . LEU A 1 70 ? -7.333 -1.137 -6.813 1.00 98.50 70 LEU A C 1
ATOM 523 O O . LEU A 1 70 ? -6.830 -1.541 -7.861 1.00 98.50 70 LEU A O 1
ATOM 527 N N . ARG A 1 71 ? -8.651 -1.188 -6.598 1.00 98.50 71 ARG A N 1
ATOM 528 C CA . ARG A 1 71 ? -9.607 -1.705 -7.584 1.00 98.50 71 ARG A CA 1
ATOM 529 C C . ARG A 1 71 ? -9.650 -0.833 -8.836 1.00 98.50 71 ARG A C 1
ATOM 531 O O . ARG A 1 71 ? -9.638 -1.352 -9.946 1.00 98.50 71 ARG A O 1
ATOM 538 N N . MET A 1 72 ? -9.677 0.487 -8.667 1.00 98.62 72 MET A N 1
ATOM 539 C CA . MET A 1 72 ? -9.624 1.422 -9.787 1.00 98.62 72 MET A CA 1
ATOM 540 C C . MET A 1 72 ? -8.334 1.237 -10.595 1.00 98.62 72 MET A C 1
ATOM 542 O O . MET A 1 72 ? -8.399 1.196 -11.823 1.00 98.62 72 MET A O 1
ATOM 546 N N . LEU A 1 73 ? -7.187 1.058 -9.928 1.00 98.38 73 LEU A N 1
ATOM 547 C CA . LEU A 1 73 ? -5.916 0.770 -10.596 1.00 98.38 73 LEU A CA 1
ATOM 548 C C . LEU A 1 73 ? -5.994 -0.525 -11.406 1.00 98.38 73 LEU A C 1
ATOM 550 O O . LEU A 1 73 ? -5.690 -0.479 -12.591 1.00 98.38 73 LEU A O 1
ATOM 554 N N . GLN A 1 74 ? -6.490 -1.622 -10.824 1.00 98.31 74 GLN A N 1
ATOM 555 C CA . GLN A 1 74 ? -6.696 -2.898 -11.527 1.00 98.31 74 GLN A CA 1
ATOM 556 C C . GLN A 1 74 ? -7.500 -2.716 -12.826 1.00 98.31 74 GLN A C 1
ATOM 558 O O . GLN A 1 74 ? -7.146 -3.257 -13.874 1.00 98.31 74 GLN A O 1
ATOM 563 N N . ASP A 1 75 ? -8.571 -1.920 -12.777 1.00 98.31 75 ASP A N 1
ATOM 564 C CA . ASP A 1 75 ? -9.401 -1.639 -13.947 1.00 98.31 75 ASP A CA 1
ATOM 565 C C . ASP A 1 75 ? -8.694 -0.762 -14.987 1.00 98.31 75 ASP A C 1
ATOM 567 O O . ASP A 1 75 ? -8.853 -0.985 -16.191 1.00 98.31 75 ASP A O 1
ATOM 571 N N . LYS A 1 76 ? -7.929 0.242 -14.545 1.00 98.44 76 LYS A N 1
ATOM 572 C CA . LYS A 1 76 ? -7.239 1.191 -15.429 1.00 98.44 76 LYS A CA 1
ATOM 573 C C . LYS A 1 76 ? -5.959 0.640 -16.043 1.00 98.44 76 LYS A C 1
ATOM 575 O O . LYS A 1 76 ? -5.586 1.105 -17.118 1.00 98.44 76 LYS A O 1
ATOM 580 N N . THR A 1 77 ? -5.310 -0.328 -15.406 1.00 97.94 77 THR A N 1
ATOM 581 C CA . THR A 1 77 ? -4.061 -0.933 -15.891 1.00 97.94 77 THR A CA 1
ATOM 582 C C . THR A 1 77 ? -4.271 -2.270 -16.599 1.00 97.94 77 THR A C 1
ATOM 584 O O . THR A 1 77 ? -3.311 -2.861 -17.087 1.00 97.94 77 THR A O 1
ATOM 587 N N . ARG A 1 78 ? -5.515 -2.751 -16.722 1.00 96.31 78 ARG A N 1
ATOM 588 C CA . ARG A 1 78 ? -5.831 -4.013 -17.403 1.00 96.31 78 ARG A CA 1
ATOM 589 C C . ARG A 1 78 ? -5.251 -4.061 -18.823 1.00 96.31 78 ARG A C 1
ATOM 591 O O . ARG A 1 78 ? -5.560 -3.213 -19.656 1.00 96.31 78 ARG A O 1
ATOM 598 N N . GLY A 1 79 ? -4.471 -5.107 -19.098 1.00 96.44 79 GLY A N 1
ATOM 599 C CA . GLY A 1 79 ? -3.780 -5.316 -20.377 1.00 96.44 79 GLY A CA 1
ATOM 600 C C . GLY A 1 79 ? -2.398 -4.662 -20.473 1.00 96.44 79 GLY A C 1
ATOM 601 O O . GLY A 1 79 ? -1.715 -4.890 -21.462 1.00 96.44 79 GLY A O 1
ATOM 602 N N . ASN A 1 80 ? -1.989 -3.899 -19.453 1.00 98.00 80 ASN A N 1
ATOM 603 C CA . ASN A 1 80 ? -0.678 -3.249 -19.357 1.00 98.00 80 ASN A CA 1
ATOM 604 C C . ASN A 1 80 ? 0.152 -3.755 -18.161 1.00 98.00 80 ASN A C 1
ATOM 606 O O . ASN A 1 80 ? 1.140 -3.114 -17.820 1.00 98.00 80 ASN A O 1
ATOM 610 N N . LEU A 1 81 ? -0.288 -4.825 -17.491 1.00 97.94 81 LEU A N 1
ATOM 611 C CA . LEU A 1 81 ? 0.425 -5.424 -16.362 1.00 97.94 81 LEU A CA 1
ATOM 612 C C . LEU A 1 81 ? 1.171 -6.670 -16.817 1.00 97.94 81 LEU A C 1
ATOM 614 O O . LEU A 1 81 ? 0.617 -7.468 -17.582 1.00 97.94 81 LEU A O 1
ATOM 618 N N . GLU A 1 82 ? 2.367 -6.851 -16.273 1.00 98.12 82 GLU A N 1
ATOM 619 C CA . GLU A 1 82 ? 3.057 -8.136 -16.301 1.00 98.12 82 GLU A CA 1
ATOM 620 C C . GLU A 1 82 ? 2.285 -9.177 -15.458 1.00 98.12 82 GLU A C 1
ATOM 622 O O . GLU A 1 82 ? 1.410 -8.844 -14.648 1.00 98.12 82 GLU A O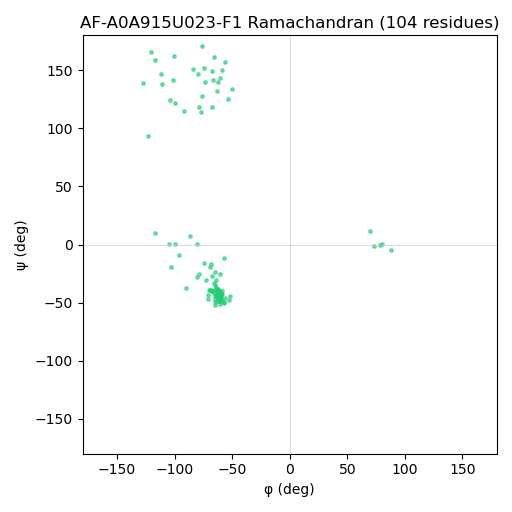 1
ATOM 627 N N . GLU A 1 83 ? 2.558 -10.466 -15.676 1.00 97.88 83 GLU A N 1
ATOM 628 C CA . GLU A 1 83 ? 1.826 -11.557 -15.010 1.00 97.88 83 GLU A CA 1
ATOM 629 C C . GLU A 1 83 ? 1.964 -11.495 -13.482 1.00 97.88 83 GLU A C 1
ATOM 631 O O . GLU A 1 83 ? 0.969 -11.592 -12.762 1.00 97.88 83 GLU A O 1
ATOM 636 N N . ASP A 1 84 ? 3.174 -11.233 -12.991 1.00 97.81 84 ASP A N 1
ATOM 637 C CA . ASP A 1 84 ? 3.484 -11.097 -11.569 1.00 97.81 84 ASP A CA 1
ATOM 638 C C . ASP A 1 84 ? 2.836 -9.853 -10.939 1.00 97.81 84 ASP A C 1
ATOM 640 O O . ASP A 1 84 ? 2.296 -9.924 -9.833 1.00 97.81 84 ASP A O 1
ATOM 644 N N . GLU A 1 85 ? 2.818 -8.721 -11.647 1.00 98.25 85 GLU A N 1
ATOM 645 C CA . GLU A 1 85 ? 2.134 -7.495 -11.219 1.00 98.25 85 GLU A CA 1
ATOM 646 C C . GLU A 1 85 ? 0.624 -7.705 -11.083 1.00 98.25 85 GLU A C 1
ATOM 648 O O . GLU A 1 85 ? -0.003 -7.243 -10.120 1.00 98.25 85 GLU A O 1
ATOM 653 N N . LYS A 1 86 ? 0.031 -8.418 -12.047 1.00 98.38 86 LYS A N 1
ATOM 654 C CA . LYS A 1 86 ? -1.388 -8.761 -12.031 1.00 98.38 86 LYS A CA 1
ATOM 655 C C . LYS A 1 86 ? -1.712 -9.690 -10.861 1.00 98.38 86 LYS A C 1
ATOM 657 O O . LYS A 1 86 ? -2.654 -9.411 -10.120 1.00 98.38 86 LYS A O 1
ATOM 662 N N . GLU A 1 87 ? -0.952 -10.769 -10.683 1.00 98.31 87 GLU A N 1
ATOM 663 C CA . GLU A 1 87 ? -1.151 -11.711 -9.575 1.00 98.31 87 GLU A CA 1
ATOM 664 C C . GLU A 1 87 ? -0.994 -11.032 -8.213 1.00 98.31 87 GLU A C 1
ATOM 666 O O . GLU A 1 87 ? -1.815 -11.238 -7.316 1.00 98.31 87 GLU A O 1
ATOM 671 N N . LEU A 1 88 ? 0.017 -10.173 -8.063 1.00 98.44 88 LEU A N 1
ATOM 672 C CA . LEU A 1 88 ? 0.234 -9.392 -6.851 1.00 98.44 88 LEU A CA 1
ATOM 673 C C . LEU A 1 88 ? -0.993 -8.537 -6.506 1.00 98.44 88 LEU A C 1
ATOM 675 O O . LEU A 1 88 ? -1.474 -8.571 -5.371 1.00 98.44 88 LEU A O 1
ATOM 679 N N . LEU A 1 89 ? -1.507 -7.780 -7.479 1.00 98.56 89 LEU A N 1
ATOM 680 C CA . LEU A 1 89 ? -2.662 -6.908 -7.277 1.00 98.56 89 LEU A CA 1
ATOM 681 C C . LEU A 1 89 ? -3.942 -7.702 -6.980 1.00 98.56 89 LEU A C 1
ATOM 683 O O . LEU A 1 89 ? -4.702 -7.317 -6.088 1.00 98.56 89 LEU A O 1
ATOM 687 N N . ASP A 1 90 ? -4.166 -8.812 -7.688 1.00 98.44 90 ASP A N 1
ATOM 688 C CA . ASP A 1 90 ? -5.318 -9.695 -7.484 1.00 98.44 90 ASP A CA 1
ATOM 689 C C . ASP A 1 90 ? -5.318 -10.279 -6.058 1.00 98.44 90 ASP A C 1
ATOM 691 O O . ASP A 1 90 ? -6.335 -10.213 -5.357 1.00 98.44 90 ASP A O 1
ATOM 695 N N . ASN A 1 91 ? -4.165 -10.778 -5.598 1.00 98.50 91 ASN A N 1
ATOM 696 C CA . ASN A 1 91 ? -4.001 -11.354 -4.263 1.00 98.50 91 ASN A CA 1
ATOM 697 C C . ASN A 1 91 ? -4.208 -10.309 -3.159 1.00 98.50 91 ASN A C 1
ATOM 699 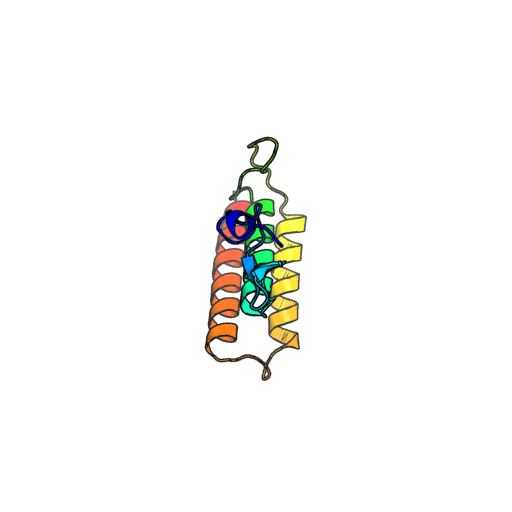O O . ASN A 1 91 ? -4.982 -10.538 -2.227 1.00 98.50 91 ASN A O 1
ATOM 703 N N . ILE A 1 92 ? -3.592 -9.130 -3.291 1.00 98.50 92 ILE A N 1
ATOM 704 C CA . ILE A 1 92 ? -3.754 -8.031 -2.327 1.00 98.50 92 ILE A CA 1
ATOM 705 C C . ILE A 1 92 ? -5.219 -7.597 -2.232 1.00 98.50 92 ILE A C 1
ATOM 707 O O . ILE A 1 92 ? -5.757 -7.459 -1.133 1.00 98.50 92 ILE A O 1
ATOM 711 N N . LEU A 1 93 ? -5.899 -7.410 -3.367 1.00 98.62 93 LEU A N 1
ATOM 712 C CA . LEU A 1 93 ? -7.312 -7.028 -3.371 1.00 98.62 93 LEU A CA 1
ATOM 713 C C . LEU A 1 93 ? -8.201 -8.083 -2.712 1.00 98.62 93 LEU A C 1
ATOM 715 O O . LEU A 1 93 ? -9.168 -7.722 -2.038 1.00 98.62 93 LEU A O 1
ATOM 719 N N . TYR A 1 94 ? -7.913 -9.367 -2.920 1.00 98.44 94 TYR A N 1
ATOM 720 C CA . TYR A 1 94 ? -8.648 -10.454 -2.283 1.00 98.44 94 TYR A CA 1
ATOM 721 C C . TYR A 1 94 ? -8.464 -10.440 -0.761 1.00 98.44 94 TYR A C 1
ATOM 723 O O . TYR A 1 94 ? -9.452 -10.396 -0.022 1.00 98.44 94 TYR A O 1
ATOM 731 N N . GLU A 1 95 ? -7.218 -10.404 -0.288 1.00 98.06 95 GLU A N 1
ATOM 732 C CA . GLU A 1 95 ? -6.906 -10.402 1.142 1.00 98.06 95 GLU A CA 1
ATOM 733 C C . GLU A 1 95 ? -7.4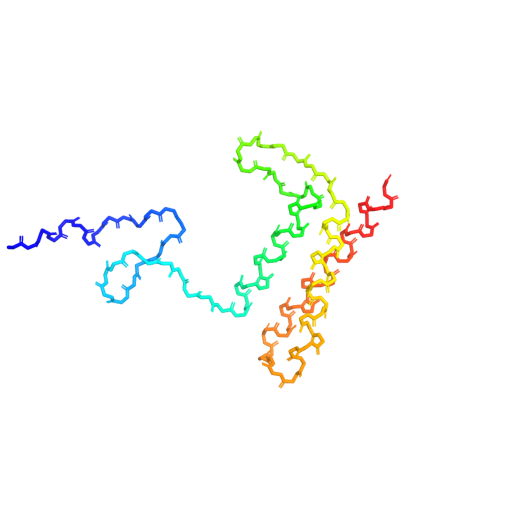92 -9.187 1.865 1.00 98.06 95 GLU A C 1
ATOM 735 O O . GLU A 1 95 ? -8.124 -9.337 2.914 1.00 98.06 95 GLU A O 1
ATOM 740 N N . LEU A 1 96 ? -7.338 -7.988 1.294 1.00 98.12 96 LEU A N 1
ATOM 741 C CA . LEU A 1 96 ? -7.859 -6.762 1.894 1.00 98.12 96 LEU A CA 1
ATOM 742 C C . LEU A 1 96 ? -9.383 -6.778 2.003 1.00 98.12 96 LEU A C 1
ATOM 744 O O . LEU A 1 96 ? -9.919 -6.371 3.029 1.00 98.12 96 LEU A O 1
ATOM 748 N N . LYS A 1 97 ? -10.098 -7.283 0.989 1.00 97.94 97 LYS A N 1
ATOM 749 C CA . LYS A 1 97 ? -11.565 -7.396 1.045 1.00 97.94 97 LYS A CA 1
ATOM 750 C C . LYS A 1 97 ? -12.018 -8.359 2.136 1.00 97.94 97 LYS A C 1
ATOM 752 O O . LYS A 1 97 ? -12.954 -8.041 2.864 1.00 97.94 97 LYS A O 1
ATOM 757 N N . LEU A 1 98 ? -11.360 -9.513 2.267 1.00 97.50 98 LEU A N 1
ATOM 758 C CA . LEU A 1 98 ? -11.679 -10.472 3.325 1.00 97.50 98 LEU A CA 1
ATOM 759 C C . LEU A 1 98 ? -11.461 -9.871 4.716 1.00 97.50 98 LEU A C 1
ATOM 761 O O . LEU A 1 98 ? -12.334 -9.983 5.576 1.00 97.50 98 LEU A O 1
ATOM 765 N N . ARG A 1 99 ? -10.321 -9.206 4.926 1.00 97.12 99 ARG A N 1
ATOM 766 C CA . ARG A 1 99 ? -10.009 -8.526 6.191 1.00 97.12 99 ARG A CA 1
ATOM 767 C C . ARG A 1 99 ? -11.009 -7.420 6.492 1.00 97.12 99 ARG A C 1
ATOM 769 O O . ARG A 1 99 ? -11.540 -7.376 7.595 1.00 97.12 99 ARG A O 1
ATOM 776 N N . TYR A 1 100 ? -11.317 -6.588 5.501 1.00 97.50 100 TYR A N 1
ATOM 777 C CA . TYR A 1 100 ? -12.284 -5.506 5.637 1.00 97.50 100 TYR A CA 1
ATOM 778 C C . TYR A 1 100 ? -13.653 -6.016 6.083 1.00 97.50 100 TYR A C 1
ATOM 780 O O . TYR A 1 100 ? -14.210 -5.497 7.041 1.00 97.50 100 TYR A O 1
ATOM 788 N N . VAL A 1 101 ? -14.182 -7.055 5.426 1.00 97.19 101 VAL A N 1
ATOM 789 C CA . VAL A 1 101 ? -15.488 -7.635 5.782 1.00 97.19 101 VAL A CA 1
ATOM 790 C C . VAL A 1 101 ? -15.477 -8.204 7.196 1.00 97.19 101 VAL A C 1
ATOM 792 O O . VAL A 1 101 ? -16.457 -8.037 7.913 1.00 97.19 101 VAL A O 1
ATOM 795 N N . LYS A 1 102 ? -14.378 -8.850 7.603 1.00 96.00 102 LYS A N 1
ATOM 796 C CA . LYS A 1 102 ? -14.231 -9.362 8.966 1.00 96.00 102 LYS A CA 1
ATOM 797 C C . LYS A 1 102 ? -14.307 -8.227 9.993 1.00 96.00 102 LYS A C 1
ATOM 799 O O . LYS A 1 102 ? -15.118 -8.304 10.897 1.00 96.00 102 LYS A O 1
ATOM 804 N N . ILE A 1 103 ? -13.517 -7.170 9.809 1.00 95.25 103 ILE A N 1
ATOM 805 C CA . ILE A 1 103 ? -13.442 -6.048 10.760 1.00 95.25 103 ILE A CA 1
ATOM 806 C C . ILE A 1 103 ? -14.734 -5.221 10.757 1.00 95.25 103 ILE A C 1
ATOM 808 O O . ILE A 1 103 ? -15.180 -4.782 11.805 1.00 95.25 103 ILE A O 1
ATOM 812 N N . ALA A 1 104 ? -15.346 -4.998 9.593 1.00 92.38 104 ALA A N 1
ATOM 813 C CA . ALA A 1 104 ? -16.586 -4.228 9.480 1.00 92.38 104 ALA A CA 1
ATOM 814 C C . ALA A 1 104 ? -17.829 -4.992 9.973 1.00 92.38 104 ALA A C 1
ATOM 816 O O . ALA A 1 104 ? -18.887 -4.387 10.139 1.00 92.38 104 ALA A O 1
ATOM 817 N N . GLY A 1 105 ? -17.723 -6.316 10.121 1.00 87.75 105 GLY A N 1
ATOM 818 C CA . GLY A 1 105 ? -18.782 -7.178 10.641 1.00 87.75 105 GLY A CA 1
ATOM 819 C C . GLY A 1 105 ? -18.676 -7.487 12.137 1.00 87.75 105 GLY A C 1
ATOM 820 O O . GLY A 1 105 ? -19.620 -8.076 12.666 1.00 87.75 105 GLY A O 1
ATOM 821 N N . ASP A 1 106 ? -17.561 -7.122 12.779 1.00 65.62 106 ASP A N 1
ATOM 822 C CA . ASP A 1 106 ? -17.339 -7.211 14.230 1.00 65.62 106 ASP A CA 1
ATOM 823 C C . ASP A 1 106 ? -17.967 -6.002 14.958 1.00 65.62 106 ASP A C 1
ATOM 825 O O . ASP A 1 106 ? -18.550 -6.212 16.050 1.00 65.62 106 ASP A O 1
#

Sequence (106 aa):
MGNQAESNRPCPDGKVRGADGKCVMPEVSFSTFILSLNTSALFHMGELPHPETGEKAVDLELARHSIDTLRMLQDKTRGNLEEDEKELLDNILYELKLRYVKIAGD

Secondary structure (DSSP, 8-state):
---GGGTTSPPPTT-EE-TTS-EEPPP--HHHHHHHHHHHHHHHBTSS--TTT----B-HHHHHHHHHHHHHHHHHHTTSS-HHHHHHHHHHHHHHHHHHHHHHH-

Nearest PDB structures (foldseek):
  8e0m-assembly4_K  TM=6.270E-01  e=2.062E+00  synthetic construct
  6d6u-assembly1_E  TM=6.329E-01  e=5.278E+00  Homo sapiens
  3k1s-assembly1_A  TM=5.148E-01  e=6.295E+00  Bacillus anthracis
  6hc2-assembly1_C  TM=2.352E-01  e=6.675E+00  Homo sapiens

Mean predicted aligned error: 6.56 Å